Protein AF-D1KE75-F1 (afdb_monomer_lite)

pLDDT: mean 72.2, std 14.31, range [41.16, 89.5]

Foldseek 3Di:
DDPVVVVVVVVVVVVVVVVVPPDDDDDDPPPALVVLVVCLVVVNLVSLQVNLVCLCVVPNHDNDNPSSCVSNVSSVVSVVVVD

Sequence (83 aa):
MSLKQLSMLAFLTFVAISSVQAGEHSHGKNLNIEHLETLAEQGDVSAQYELGVMYVDGSGADKDMSKAKYYLDKAIKIATKMI

Radius of gyration: 18.25 Å; chains: 1; bounding box: 51×32×34 Å

Structure (mmCIF, N/CA/C/O backbone):
data_AF-D1KE75-F1
#
_entry.id   AF-D1KE75-F1
#
loop_
_atom_site.group_PDB
_atom_site.id
_atom_site.type_symbol
_atom_site.label_atom_id
_atom_site.label_alt_id
_atom_site.label_comp_id
_atom_site.label_asym_id
_atom_site.label_entity_id
_atom_site.label_seq_id
_atom_site.pdbx_PDB_ins_code
_atom_site.Cartn_x
_atom_site.Cartn_y
_atom_site.Cartn_z
_atom_site.occupancy
_atom_site.B_iso_or_equiv
_atom_site.auth_seq_id
_atom_site.auth_comp_id
_atom_site.auth_asym_id
_atom_site.auth_atom_id
_atom_site.pdbx_PDB_model_num
ATOM 1 N N . MET A 1 1 ? -42.528 -10.388 17.509 1.00 50.06 1 MET A N 1
ATOM 2 C CA . MET A 1 1 ? -41.104 -10.558 17.142 1.00 50.06 1 MET A CA 1
ATOM 3 C C . MET A 1 1 ? -40.433 -9.194 17.254 1.00 50.06 1 MET A C 1
ATOM 5 O O . MET A 1 1 ? -40.888 -8.275 16.588 1.00 50.06 1 MET A O 1
ATOM 9 N N . SER A 1 2 ? -39.495 -8.995 18.188 1.00 58.81 2 SER A N 1
ATOM 10 C CA . SER A 1 2 ? -38.962 -7.658 18.501 1.00 58.81 2 SER A CA 1
ATOM 11 C C . SER A 1 2 ? -37.765 -7.306 17.613 1.00 58.81 2 SER A C 1
ATOM 13 O O . SER A 1 2 ? -36.915 -8.149 17.341 1.00 58.81 2 SER A O 1
ATOM 15 N N . LEU A 1 3 ? -37.684 -6.043 17.188 1.00 57.66 3 LEU A N 1
ATOM 16 C CA . LEU A 1 3 ? -36.650 -5.496 16.293 1.00 57.66 3 LEU A CA 1
ATOM 17 C C . LEU A 1 3 ? -35.206 -5.784 16.767 1.00 57.66 3 LEU A C 1
ATOM 19 O O . LEU A 1 3 ? -34.288 -5.896 15.961 1.00 57.66 3 LEU A O 1
ATOM 23 N N . LYS A 1 4 ? -35.023 -5.993 18.079 1.00 53.81 4 LYS A N 1
ATOM 24 C CA . LYS A 1 4 ? -33.749 -6.371 18.712 1.00 53.81 4 LYS A CA 1
ATOM 25 C C . LYS A 1 4 ? -33.273 -7.788 18.347 1.00 53.81 4 LYS A C 1
ATOM 27 O O . LYS A 1 4 ? -32.074 -8.012 18.253 1.00 53.81 4 LYS A O 1
ATOM 32 N N . GLN A 1 5 ? -34.189 -8.730 18.114 1.00 54.75 5 GLN A N 1
ATOM 33 C CA . GLN A 1 5 ? -33.856 -10.116 17.744 1.00 54.75 5 GLN A CA 1
ATOM 34 C C . GLN A 1 5 ? -33.382 -10.221 16.285 1.00 54.75 5 GLN A C 1
ATOM 36 O O . GLN A 1 5 ? -32.490 -11.005 15.975 1.00 54.75 5 GLN A O 1
ATOM 41 N N . LEU A 1 6 ? -33.927 -9.380 15.399 1.00 58.47 6 LEU A N 1
ATOM 42 C CA . LEU A 1 6 ? -33.573 -9.352 13.977 1.00 58.47 6 LEU A CA 1
ATOM 43 C C . LEU A 1 6 ? -32.135 -8.849 13.743 1.00 58.47 6 LEU A C 1
ATOM 45 O O . LEU A 1 6 ? -31.424 -9.381 12.896 1.00 58.47 6 LEU A O 1
ATOM 49 N N . SER A 1 7 ? -31.681 -7.879 14.546 1.00 63.09 7 SER A N 1
ATOM 50 C CA . SER A 1 7 ? -30.291 -7.392 14.529 1.00 63.09 7 SER A CA 1
ATOM 51 C C . SER A 1 7 ? -29.287 -8.450 15.002 1.00 63.09 7 SER A C 1
ATOM 53 O O . SER A 1 7 ? -28.217 -8.582 14.411 1.00 63.09 7 SER A O 1
ATOM 55 N N . MET A 1 8 ? -29.633 -9.222 16.036 1.00 62.53 8 MET A N 1
ATOM 56 C CA . MET A 1 8 ? -28.752 -10.255 16.591 1.00 62.53 8 MET A CA 1
ATOM 57 C C . MET A 1 8 ? -28.525 -11.406 15.597 1.00 62.53 8 MET A C 1
ATOM 59 O O . MET A 1 8 ? -27.414 -11.922 15.487 1.00 62.53 8 MET A O 1
ATOM 63 N N . LEU A 1 9 ? -29.556 -11.763 14.825 1.00 59.56 9 LEU A N 1
ATOM 64 C CA . LEU A 1 9 ? -29.484 -12.823 13.820 1.00 59.56 9 LEU A CA 1
ATOM 65 C C . LEU A 1 9 ? -28.615 -12.438 12.609 1.00 59.56 9 LEU A C 1
ATOM 67 O O . LEU A 1 9 ? -27.834 -13.262 12.141 1.00 59.56 9 LEU A O 1
ATOM 71 N N . ALA A 1 10 ? -28.687 -11.182 12.154 1.00 62.88 10 ALA A N 1
ATOM 72 C CA . ALA A 1 10 ? -27.842 -10.676 11.067 1.00 62.88 10 ALA A CA 1
ATOM 73 C C . ALA A 1 10 ? -26.344 -10.681 11.430 1.00 62.88 10 ALA A C 1
ATOM 75 O O . ALA A 1 10 ? -25.485 -10.915 10.579 1.00 62.88 10 ALA A O 1
ATOM 76 N N . PHE A 1 11 ? -26.025 -10.467 12.709 1.00 67.88 11 PHE A N 1
ATOM 77 C CA . PHE A 1 11 ? -24.650 -10.486 13.204 1.00 67.88 11 PHE A CA 1
ATOM 78 C C . PHE A 1 11 ? -24.076 -11.912 13.266 1.00 67.88 11 PHE A C 1
ATOM 80 O O . PHE A 1 11 ? -22.928 -12.144 12.894 1.00 67.88 11 PHE A O 1
ATOM 87 N N . LEU A 1 12 ? -24.897 -12.888 13.664 1.00 60.78 12 LEU A N 1
ATOM 88 C CA . LEU A 1 12 ? -24.527 -14.307 13.702 1.00 60.78 12 LEU A CA 1
ATOM 89 C C . LEU A 1 12 ? -24.218 -14.876 12.311 1.00 60.78 12 LEU A C 1
ATOM 91 O O . LEU A 1 12 ? -23.258 -15.629 12.157 1.00 60.78 12 LEU A O 1
ATOM 95 N N . THR A 1 13 ? -24.977 -14.487 11.285 1.00 62.22 13 THR A N 1
ATOM 96 C CA . THR A 1 13 ? -24.692 -14.915 9.906 1.00 62.22 13 THR A CA 1
ATOM 97 C C . THR A 1 13 ? -23.431 -14.267 9.343 1.00 62.22 13 THR A C 1
ATOM 99 O O . THR A 1 13 ? -22.705 -14.905 8.588 1.00 62.22 13 THR A O 1
ATOM 102 N N . PHE A 1 14 ? -23.129 -13.028 9.738 1.00 65.12 14 PHE A N 1
ATOM 103 C CA . PHE A 1 14 ? -21.912 -12.338 9.310 1.00 65.12 14 PHE A CA 1
ATOM 104 C C . PHE A 1 14 ? -20.646 -13.026 9.852 1.00 65.12 14 PHE A C 1
ATOM 106 O O . PHE A 1 14 ? -19.707 -13.266 9.099 1.00 65.12 14 PHE A O 1
ATOM 113 N N . VAL A 1 15 ? -20.660 -13.448 11.124 1.00 61.81 15 VAL A N 1
ATOM 114 C CA . VAL A 1 15 ? -19.553 -14.206 11.743 1.00 61.81 15 VAL A CA 1
ATOM 115 C C . VAL A 1 15 ? -19.370 -15.592 11.104 1.00 61.81 15 VAL A C 1
ATOM 117 O O . VAL A 1 15 ? -18.242 -16.060 10.944 1.00 61.81 15 VAL A O 1
ATOM 120 N N . ALA A 1 16 ? -20.457 -16.248 10.690 1.00 60.31 16 ALA A N 1
ATOM 121 C CA . ALA A 1 16 ? -20.387 -17.566 10.060 1.00 60.31 16 ALA A CA 1
ATOM 122 C C . ALA A 1 16 ? -19.743 -17.531 8.658 1.00 60.31 16 ALA A C 1
ATOM 124 O O . ALA A 1 16 ? -19.007 -18.452 8.309 1.00 60.31 16 ALA A O 1
ATOM 125 N N . ILE A 1 17 ? -19.950 -16.462 7.877 1.00 61.06 17 ILE A N 1
ATOM 126 C CA . ILE A 1 17 ? -19.332 -16.320 6.544 1.00 61.06 17 ILE A CA 1
ATOM 127 C C . ILE A 1 17 ? -17.821 -16.074 6.666 1.00 61.06 17 ILE A C 1
ATOM 129 O O . ILE A 1 17 ? -17.055 -16.581 5.857 1.00 61.06 17 ILE A O 1
ATOM 133 N N . SER A 1 18 ? -17.340 -15.412 7.721 1.00 60.50 18 SER A N 1
ATOM 134 C CA . SER A 1 18 ? -15.889 -15.284 7.943 1.00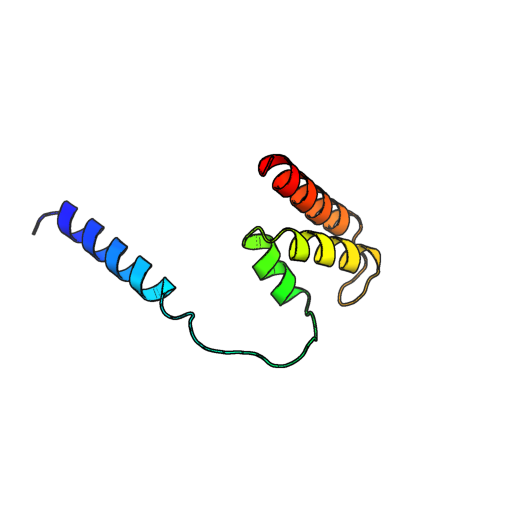 60.50 18 SER A CA 1
ATOM 135 C C . SER A 1 18 ? -15.188 -16.625 8.209 1.00 60.50 18 SER A C 1
ATOM 137 O O . SER A 1 18 ? -13.978 -16.725 8.037 1.00 60.50 18 SER A O 1
ATOM 139 N N . SER A 1 19 ? -15.932 -17.667 8.600 1.00 57.31 19 SER A N 1
ATOM 140 C CA . SER A 1 19 ? -15.376 -19.007 8.835 1.00 57.31 19 SER A CA 1
ATOM 141 C C . SER A 1 19 ? -15.227 -19.828 7.544 1.00 57.31 19 SER A C 1
ATOM 143 O O . SER A 1 19 ? -14.516 -20.830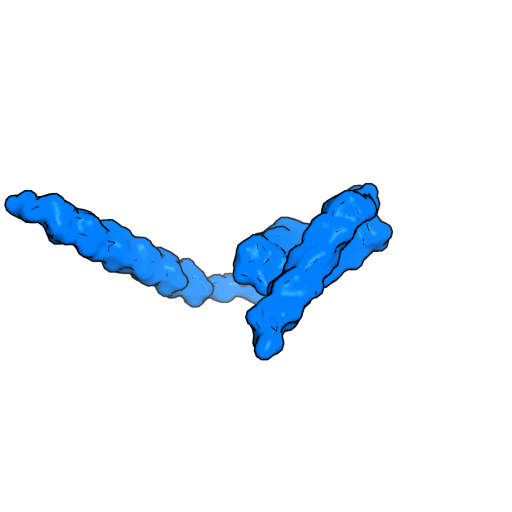 7.541 1.00 57.31 19 SER A O 1
ATOM 145 N N . VAL A 1 20 ? -15.837 -19.395 6.429 1.00 59.94 20 VAL A N 1
ATOM 146 C CA . VAL A 1 20 ? -15.705 -20.035 5.107 1.00 59.94 20 VAL A CA 1
ATOM 147 C C . VAL A 1 20 ? -14.572 -19.413 4.281 1.00 59.94 20 VAL A C 1
ATOM 149 O O . VAL A 1 20 ? -14.690 -19.210 3.086 1.00 59.94 20 VAL A O 1
ATOM 152 N N . GLN A 1 21 ? -13.434 -19.124 4.913 1.00 56.66 21 GLN A N 1
ATOM 153 C CA . GLN A 1 21 ? -12.170 -18.877 4.199 1.00 56.66 21 GLN A CA 1
ATOM 154 C C . GLN A 1 21 ? -11.050 -19.805 4.699 1.00 56.66 21 GLN A C 1
ATOM 156 O O . GLN A 1 21 ? -9.865 -19.527 4.551 1.00 56.66 21 GLN A O 1
ATOM 161 N N . ALA A 1 22 ? -11.425 -20.951 5.271 1.00 58.25 22 ALA A N 1
ATOM 162 C CA . ALA A 1 22 ? -10.533 -22.090 5.451 1.00 58.25 22 ALA A CA 1
ATOM 163 C C . ALA A 1 22 ? -10.687 -23.032 4.244 1.00 58.25 22 ALA A C 1
ATOM 165 O O . ALA A 1 22 ? -11.258 -24.114 4.340 1.00 58.25 22 ALA A O 1
ATOM 166 N N . GLY A 1 23 ? -10.252 -22.564 3.076 1.00 46.78 23 GLY A N 1
ATOM 167 C CA . GLY A 1 23 ? -10.280 -23.309 1.822 1.00 46.78 23 GLY A CA 1
ATOM 168 C C . GLY A 1 23 ? -9.091 -22.893 0.971 1.00 46.78 23 GLY A C 1
ATOM 169 O O . GLY A 1 23 ? -8.945 -21.731 0.614 1.00 46.78 23 GLY A O 1
ATOM 170 N N . GLU A 1 24 ? -8.208 -23.847 0.732 1.00 54.09 24 GLU A N 1
ATOM 171 C CA . GLU A 1 24 ? -6.865 -23.707 0.189 1.00 54.09 24 GLU A CA 1
ATOM 172 C C . GLU A 1 24 ? -6.832 -23.074 -1.214 1.00 54.09 24 GLU A C 1
ATOM 174 O O . GLU A 1 24 ? -7.534 -23.513 -2.122 1.00 54.09 24 GLU A O 1
ATOM 179 N N . HIS A 1 25 ? -5.924 -22.120 -1.439 1.00 45.41 25 HIS A N 1
ATOM 180 C CA . HIS A 1 25 ? -5.353 -21.926 -2.773 1.00 45.41 25 HIS A CA 1
ATOM 181 C C . HIS A 1 25 ? -3.867 -21.580 -2.676 1.00 45.41 25 HIS A C 1
ATOM 183 O O . HIS A 1 25 ? -3.430 -20.445 -2.840 1.00 45.41 25 HIS A O 1
ATOM 189 N N . SER A 1 26 ? -3.070 -22.604 -2.384 1.00 63.59 26 SER A N 1
ATOM 190 C CA . SER A 1 26 ? -1.651 -22.597 -2.725 1.00 63.59 26 SER A CA 1
ATOM 191 C C . SER A 1 26 ? -1.520 -22.955 -4.204 1.00 63.59 26 SER A C 1
ATOM 193 O O . SER A 1 26 ? -1.666 -24.129 -4.528 1.00 63.59 26 SER A O 1
ATOM 195 N N . HIS A 1 27 ? -1.230 -21.997 -5.091 1.00 43.69 27 HIS A N 1
ATOM 196 C CA . HIS A 1 27 ? -0.513 -22.272 -6.346 1.00 43.69 27 HIS A CA 1
ATOM 197 C C . HIS A 1 27 ? 0.053 -20.995 -6.984 1.00 43.69 27 HIS A C 1
ATOM 199 O O . HIS A 1 27 ? -0.683 -20.144 -7.466 1.00 43.69 27 HIS A O 1
ATOM 205 N N . GLY A 1 28 ? 1.387 -20.924 -7.043 1.00 41.16 28 GLY A N 1
ATOM 206 C CA . GLY A 1 28 ? 2.135 -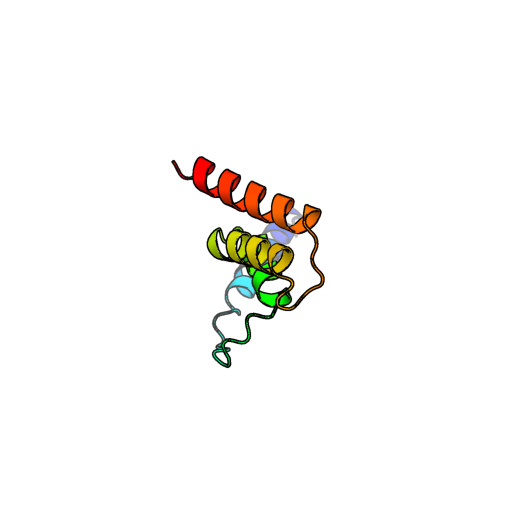20.007 -7.904 1.00 41.16 28 GLY A CA 1
ATOM 207 C C . GLY A 1 28 ? 2.535 -18.686 -7.252 1.00 41.16 28 GLY A C 1
ATOM 208 O O . GLY A 1 28 ? 1.716 -17.805 -7.043 1.00 41.16 28 GLY A O 1
ATOM 209 N N . LYS A 1 29 ? 3.839 -18.502 -7.029 1.00 49.62 29 LYS A N 1
ATOM 210 C CA . LYS A 1 29 ? 4.477 -17.220 -6.686 1.00 49.62 29 LYS A CA 1
ATOM 211 C C . LYS A 1 29 ? 4.481 -16.254 -7.885 1.00 49.62 29 LYS A C 1
ATOM 213 O O . LYS A 1 29 ? 5.529 -15.751 -8.270 1.00 49.62 29 LYS A O 1
ATOM 218 N N . ASN A 1 30 ? 3.327 -16.044 -8.509 1.00 50.25 30 ASN A N 1
ATOM 219 C CA . ASN A 1 30 ? 3.077 -14.852 -9.303 1.00 50.25 30 ASN A CA 1
ATOM 220 C C . ASN A 1 30 ? 2.374 -13.886 -8.356 1.00 50.25 30 ASN A C 1
ATOM 222 O O . ASN A 1 30 ? 1.161 -13.965 -8.174 1.00 50.25 30 ASN A O 1
ATOM 226 N N . LEU A 1 31 ? 3.158 -13.044 -7.676 1.00 56.69 31 LEU A N 1
ATOM 227 C CA . LEU A 1 31 ? 2.635 -11.897 -6.940 1.00 56.69 31 LEU A CA 1
ATOM 228 C C . LEU A 1 31 ? 1.980 -10.957 -7.961 1.00 56.69 31 LEU A C 1
ATOM 230 O O . LEU A 1 31 ? 2.605 -10.042 -8.489 1.00 56.69 31 LEU A O 1
ATOM 234 N N . ASN A 1 32 ? 0.726 -11.230 -8.303 1.00 68.94 32 ASN A N 1
ATOM 235 C CA . ASN A 1 32 ? -0.088 -10.302 -9.064 1.00 68.94 32 ASN A CA 1
ATOM 236 C C . ASN A 1 32 ? -0.468 -9.160 -8.122 1.00 68.94 32 ASN A C 1
ATOM 238 O O . ASN A 1 32 ? -0.857 -9.393 -6.976 1.00 68.94 32 ASN A O 1
ATOM 242 N N . ILE A 1 33 ? -0.371 -7.931 -8.621 1.00 75.12 33 ILE A N 1
ATOM 243 C CA . ILE A 1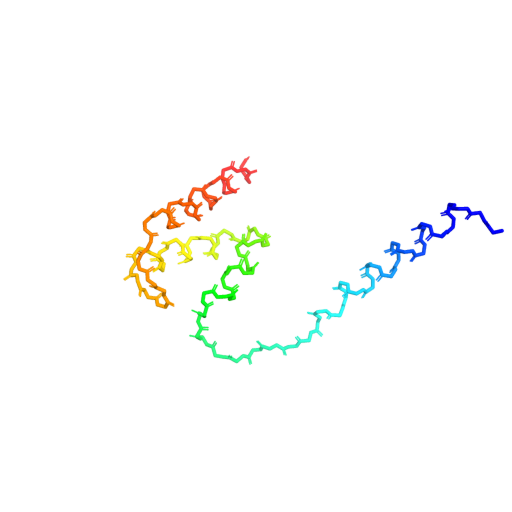 33 ? -0.656 -6.698 -7.874 1.00 75.12 33 ILE A CA 1
ATOM 244 C C . ILE A 1 33 ? -2.013 -6.760 -7.169 1.00 75.12 33 ILE A C 1
ATOM 246 O O . ILE A 1 33 ? -2.124 -6.322 -6.035 1.00 75.12 33 ILE A O 1
ATOM 250 N N . GLU A 1 34 ? -2.999 -7.413 -7.778 1.00 80.44 34 GLU A N 1
ATOM 251 C CA . GLU A 1 34 ? -4.332 -7.644 -7.211 1.00 80.44 34 GLU A CA 1
ATOM 252 C C . GLU A 1 34 ? -4.319 -8.370 -5.846 1.00 80.44 34 GLU A C 1
ATOM 254 O O . GLU A 1 34 ? -5.046 -8.000 -4.918 1.00 80.44 34 GLU A O 1
ATOM 259 N N . HIS A 1 35 ? -3.463 -9.384 -5.675 1.00 82.44 35 HIS A N 1
ATOM 260 C CA . HIS A 1 35 ? -3.355 -10.100 -4.400 1.00 82.44 35 HIS A CA 1
ATOM 261 C C . HIS A 1 35 ? -2.689 -9.230 -3.330 1.00 82.44 35 HIS A C 1
ATOM 263 O O . HIS A 1 35 ? -3.138 -9.195 -2.183 1.00 82.44 35 HIS A O 1
ATOM 269 N N . LEU A 1 36 ? -1.653 -8.480 -3.718 1.00 84.44 36 LEU A N 1
ATOM 270 C CA . LEU A 1 36 ? -1.012 -7.517 -2.829 1.00 84.44 36 LEU A CA 1
ATOM 271 C C . LEU A 1 36 ? -1.965 -6.386 -2.447 1.00 84.44 36 LEU A C 1
ATOM 273 O O . LEU A 1 36 ? -1.930 -5.954 -1.302 1.00 84.44 36 LEU A O 1
ATOM 277 N N . GLU A 1 37 ? -2.831 -5.925 -3.353 1.00 84.81 37 GLU A N 1
ATOM 278 C CA . GLU A 1 37 ? -3.827 -4.887 -3.061 1.00 84.81 37 GLU A CA 1
ATOM 279 C C . GLU A 1 37 ? -4.794 -5.372 -1.990 1.00 84.81 37 GLU A C 1
ATOM 281 O O . GLU A 1 37 ? -5.006 -4.679 -0.996 1.00 84.81 37 GLU A O 1
ATOM 286 N N . THR A 1 38 ? -5.266 -6.611 -2.118 1.00 85.19 38 THR A N 1
ATOM 287 C CA . THR A 1 38 ? -6.126 -7.242 -1.112 1.00 85.19 38 THR A CA 1
ATOM 288 C C . THR A 1 38 ? -5.442 -7.303 0.260 1.00 85.19 38 THR A C 1
ATOM 290 O O . THR A 1 38 ? -6.022 -6.892 1.266 1.00 85.19 38 THR A O 1
ATOM 293 N N . LEU A 1 39 ? -4.192 -7.773 0.328 1.00 84.75 39 LEU A N 1
ATOM 294 C CA . LEU A 1 39 ? -3.433 -7.853 1.584 1.00 84.75 39 LEU A CA 1
ATOM 295 C C . LEU A 1 39 ? -3.113 -6.460 2.157 1.00 84.75 39 LEU A C 1
ATOM 297 O O . LEU A 1 39 ? -3.229 -6.219 3.361 1.00 84.75 39 LEU A O 1
ATOM 301 N N . ALA A 1 40 ? -2.776 -5.503 1.295 1.00 85.62 40 ALA A N 1
ATOM 302 C CA . ALA A 1 40 ? -2.503 -4.128 1.682 1.00 85.62 40 ALA A CA 1
ATOM 303 C C . ALA A 1 40 ? -3.750 -3.417 2.228 1.00 85.62 40 ALA A C 1
ATOM 305 O O . ALA A 1 40 ? -3.637 -2.569 3.122 1.00 85.62 40 ALA A O 1
ATOM 306 N N . GLU A 1 41 ? -4.940 -3.751 1.728 1.00 84.75 41 GLU A N 1
ATOM 307 C CA . GLU A 1 41 ? -6.221 -3.298 2.276 1.00 84.75 41 GLU A CA 1
ATOM 308 C C . GLU A 1 41 ? -6.543 -3.942 3.625 1.00 84.75 41 GLU A C 1
ATOM 310 O O . GLU A 1 41 ? -7.068 -3.263 4.509 1.00 84.75 41 GLU A O 1
ATOM 315 N N . GLN A 1 42 ? -6.142 -5.198 3.827 1.00 83.62 42 GLN A N 1
ATOM 316 C CA . GLN A 1 42 ? -6.228 -5.887 5.120 1.00 83.62 42 GLN A CA 1
ATOM 317 C C . GLN A 1 42 ? -5.243 -5.336 6.167 1.00 83.62 42 GLN A C 1
ATOM 319 O O . GLN A 1 42 ? -5.330 -5.688 7.343 1.00 83.62 42 GLN A O 1
ATOM 324 N N . GLY A 1 43 ? -4.348 -4.425 5.769 1.00 82.06 43 GLY A N 1
ATOM 325 C CA . GLY A 1 43 ? -3.382 -3.785 6.660 1.00 82.06 43 GLY A CA 1
ATOM 326 C C . GLY A 1 43 ? -2.062 -4.540 6.786 1.00 82.06 43 GLY A C 1
ATOM 327 O O . GLY A 1 43 ? -1.280 -4.225 7.682 1.00 82.06 43 GLY A O 1
ATOM 328 N N . ASP A 1 44 ? -1.799 -5.500 5.898 1.00 86.19 44 ASP A N 1
ATOM 329 C CA . ASP A 1 44 ? -0.520 -6.194 5.841 1.00 86.19 44 ASP A CA 1
ATOM 330 C C . ASP A 1 44 ? 0.593 -5.218 5.419 1.00 86.19 44 ASP A C 1
ATOM 332 O O . ASP A 1 44 ? 0.579 -4.632 4.332 1.00 86.19 44 ASP A O 1
ATOM 336 N N . VAL A 1 45 ? 1.551 -5.008 6.323 1.00 87.12 45 VAL A N 1
ATOM 337 C CA . VAL A 1 45 ? 2.656 -4.058 6.131 1.00 87.12 45 VAL A CA 1
ATOM 338 C C . VAL A 1 45 ? 3.614 -4.539 5.041 1.00 87.12 45 VAL A C 1
ATOM 340 O O . VAL A 1 45 ? 4.136 -3.718 4.284 1.00 87.12 45 VAL A O 1
ATOM 343 N N . SER A 1 46 ? 3.830 -5.851 4.933 1.00 85.38 46 SER A N 1
ATOM 344 C CA . SER A 1 46 ? 4.697 -6.442 3.915 1.00 85.38 46 SER A CA 1
ATOM 345 C C . SER A 1 46 ? 4.101 -6.247 2.523 1.00 85.38 46 SER A C 1
ATOM 347 O O . SER A 1 46 ? 4.807 -5.785 1.630 1.00 85.38 46 SER A O 1
ATOM 349 N N . ALA A 1 47 ? 2.796 -6.463 2.360 1.00 87.81 47 ALA A N 1
ATOM 350 C CA . ALA A 1 47 ? 2.103 -6.242 1.097 1.00 87.81 47 ALA A CA 1
ATOM 351 C C . ALA A 1 47 ? 2.079 -4.763 0.688 1.00 87.81 47 ALA A C 1
ATOM 353 O O . ALA A 1 47 ? 2.291 -4.446 -0.480 1.00 87.81 47 ALA A O 1
ATOM 354 N N . GLN A 1 48 ? 1.876 -3.841 1.638 1.00 88.50 48 GLN A N 1
ATOM 355 C CA . GLN A 1 48 ? 1.957 -2.397 1.373 1.00 88.50 48 GLN A CA 1
ATOM 356 C C . GLN A 1 48 ? 3.364 -1.969 0.932 1.00 88.50 48 GLN A C 1
ATOM 358 O O . GLN A 1 48 ? 3.506 -1.147 0.026 1.00 88.50 48 GLN A O 1
ATOM 363 N N . TYR A 1 49 ? 4.410 -2.534 1.539 1.00 89.31 49 TYR A N 1
ATOM 364 C CA . TYR A 1 49 ? 5.787 -2.280 1.124 1.00 89.31 49 TYR A CA 1
ATOM 365 C C . TYR A 1 49 ? 6.067 -2.828 -0.281 1.00 89.31 49 TYR A C 1
ATOM 367 O O . TYR A 1 49 ? 6.610 -2.117 -1.125 1.00 89.31 49 TYR A O 1
ATOM 375 N N . GLU A 1 50 ? 5.650 -4.062 -0.550 1.00 87.75 50 GLU A N 1
ATOM 376 C CA . GLU A 1 50 ? 5.899 -4.753 -1.814 1.00 87.75 50 GLU A CA 1
ATOM 377 C C . GLU A 1 50 ? 5.160 -4.096 -2.990 1.00 87.75 50 GLU A C 1
ATOM 379 O O . GLU A 1 50 ? 5.774 -3.842 -4.025 1.00 87.75 50 GLU A O 1
ATOM 384 N N . LEU A 1 51 ? 3.907 -3.664 -2.798 1.00 87.06 51 LEU A N 1
ATOM 385 C CA . LEU A 1 51 ? 3.184 -2.792 -3.739 1.00 87.06 51 LEU A CA 1
ATOM 386 C C . LEU A 1 51 ? 3.925 -1.486 -4.012 1.00 87.06 51 LEU A C 1
ATOM 388 O O . LEU A 1 51 ? 4.034 -1.049 -5.158 1.00 87.06 51 LEU A O 1
ATOM 392 N N . GLY A 1 52 ? 4.437 -0.861 -2.950 1.00 88.44 52 GLY A N 1
ATOM 393 C CA . GLY A 1 52 ? 5.242 0.346 -3.046 1.00 88.44 52 GLY A CA 1
ATOM 394 C C . GLY A 1 52 ? 6.444 0.153 -3.966 1.00 88.44 52 GLY A C 1
ATOM 395 O O . GLY A 1 52 ? 6.665 0.954 -4.870 1.00 88.44 52 GLY A O 1
ATOM 396 N N . VAL A 1 53 ? 7.179 -0.943 -3.777 1.00 86.88 53 VAL A N 1
ATOM 397 C CA . VAL A 1 53 ? 8.347 -1.302 -4.593 1.00 86.88 53 VAL A CA 1
ATOM 398 C C . VAL A 1 53 ? 7.947 -1.642 -6.030 1.00 86.88 53 VAL A C 1
ATOM 400 O O . VAL A 1 53 ? 8.602 -1.174 -6.959 1.00 86.88 53 VAL A O 1
ATOM 403 N N . MET A 1 54 ? 6.852 -2.376 -6.241 1.00 85.12 54 MET A N 1
ATOM 404 C CA . MET A 1 54 ? 6.374 -2.722 -7.585 1.00 85.12 54 MET A CA 1
ATOM 405 C C . MET A 1 54 ? 6.024 -1.482 -8.411 1.00 85.12 54 MET A C 1
ATOM 407 O O . MET A 1 54 ? 6.426 -1.393 -9.570 1.00 85.12 54 MET A O 1
ATOM 411 N N . TYR A 1 55 ? 5.373 -0.481 -7.813 1.00 87.69 55 TYR A N 1
ATOM 412 C CA . TYR A 1 55 ? 5.077 0.785 -8.492 1.00 87.69 55 TYR A CA 1
ATOM 413 C C . TYR A 1 55 ? 6.321 1.659 -8.751 1.00 87.69 55 TYR A C 1
ATOM 415 O O . TYR A 1 55 ? 6.293 2.495 -9.656 1.00 87.69 55 TYR A O 1
ATOM 423 N N . VAL A 1 56 ? 7.419 1.473 -8.005 1.00 84.31 56 VAL A N 1
ATOM 424 C CA . VAL A 1 56 ? 8.720 2.118 -8.286 1.00 84.31 56 VAL A CA 1
ATOM 425 C C . VAL A 1 56 ? 9.438 1.420 -9.441 1.00 84.31 56 VAL A C 1
ATOM 427 O O . VAL A 1 56 ? 9.964 2.075 -10.347 1.00 84.31 56 VAL A O 1
ATOM 430 N N . ASP A 1 57 ? 9.472 0.090 -9.401 1.00 81.56 57 ASP A N 1
ATOM 431 C CA . ASP A 1 57 ? 10.221 -0.746 -10.337 1.00 81.56 57 ASP A CA 1
ATOM 432 C C . ASP A 1 57 ? 9.509 -0.898 -11.689 1.00 81.56 57 ASP A C 1
ATOM 434 O O . ASP A 1 57 ? 10.157 -1.016 -12.730 1.00 81.56 57 ASP A O 1
ATOM 438 N N . GLY A 1 58 ? 8.180 -0.780 -11.705 1.00 77.75 58 GLY A N 1
ATOM 439 C CA . GLY A 1 58 ? 7.353 -1.060 -12.879 1.00 77.75 58 GLY A CA 1
ATOM 440 C C . GLY A 1 58 ? 7.177 -2.561 -13.136 1.00 77.75 58 GLY A C 1
ATOM 441 O O . GLY A 1 58 ? 6.829 -2.968 -14.243 1.00 77.75 58 GLY A O 1
ATOM 442 N N . SER A 1 59 ? 7.461 -3.401 -12.137 1.00 68.00 59 SER A N 1
ATOM 443 C CA . SER A 1 59 ? 7.229 -4.842 -12.215 1.00 68.00 59 SER A CA 1
ATOM 444 C C . SER A 1 59 ? 5.745 -5.121 -12.010 1.00 68.00 59 SER A C 1
ATOM 446 O O . SER A 1 59 ? 5.224 -4.933 -10.916 1.00 68.00 59 SER A O 1
ATOM 448 N N . GLY A 1 60 ? 5.051 -5.564 -13.060 1.00 66.69 60 GLY A N 1
ATOM 449 C CA . GLY A 1 60 ? 3.644 -5.986 -12.997 1.00 66.69 60 GLY A CA 1
ATOM 450 C C . GLY A 1 60 ? 2.597 -4.865 -13.108 1.00 66.69 60 GLY A C 1
ATOM 451 O O . GLY A 1 60 ? 1.434 -5.175 -13.350 1.00 66.69 60 GLY A O 1
ATOM 452 N N . ALA A 1 61 ? 2.991 -3.591 -12.990 1.00 69.44 61 ALA A N 1
ATOM 453 C CA . ALA A 1 61 ? 2.189 -2.403 -13.315 1.00 69.44 61 ALA A CA 1
ATOM 454 C C . ALA A 1 61 ? 3.070 -1.300 -13.899 1.00 69.44 61 ALA A C 1
ATOM 456 O O . ALA A 1 61 ? 4.286 -1.297 -13.716 1.00 69.44 61 ALA A O 1
ATOM 457 N N . ASP A 1 62 ? 2.437 -0.323 -14.546 1.00 78.81 62 ASP A N 1
ATOM 458 C CA . ASP A 1 62 ? 3.102 0.915 -14.929 1.00 78.81 62 ASP A CA 1
ATOM 459 C C . ASP A 1 62 ? 3.703 1.621 -13.709 1.00 78.81 62 ASP A C 1
ATOM 461 O O . ASP A 1 62 ? 3.123 1.646 -12.617 1.00 78.81 62 ASP A O 1
ATOM 465 N N . LYS A 1 63 ? 4.877 2.226 -13.913 1.00 82.75 63 LYS A N 1
ATOM 466 C CA . LYS A 1 63 ? 5.543 3.016 -12.879 1.00 82.75 63 LYS A CA 1
ATOM 467 C C . LYS A 1 63 ? 4.648 4.168 -12.448 1.00 82.75 63 LYS A C 1
ATOM 469 O O . LYS A 1 63 ? 4.331 5.048 -13.245 1.00 82.75 63 LYS A O 1
ATOM 474 N N . ASP A 1 64 ? 4.323 4.198 -11.165 1.00 86.44 64 ASP A N 1
ATOM 475 C CA . ASP A 1 64 ? 3.514 5.247 -10.561 1.00 86.44 64 ASP A CA 1
ATOM 476 C C . ASP A 1 64 ? 4.119 5.627 -9.210 1.00 86.44 64 ASP A C 1
ATOM 478 O O . ASP A 1 64 ? 3.849 5.038 -8.163 1.00 86.44 64 ASP A O 1
ATOM 482 N N . MET A 1 65 ? 4.960 6.658 -9.238 1.00 85.12 65 MET A N 1
ATOM 483 C CA . MET A 1 65 ? 5.636 7.159 -8.042 1.00 85.12 65 MET A CA 1
ATOM 484 C C . MET A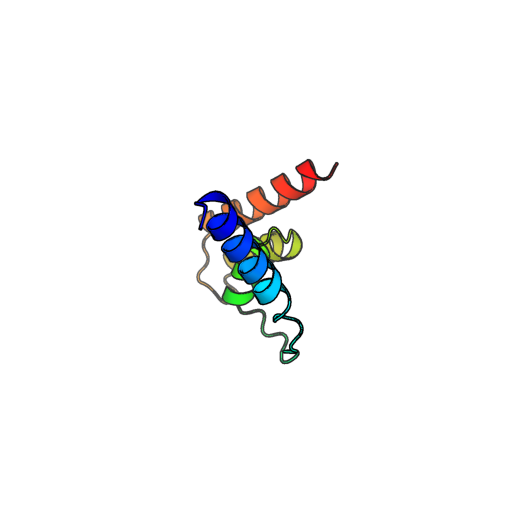 1 65 ? 4.650 7.718 -7.005 1.00 85.12 65 MET A C 1
ATOM 486 O O . MET A 1 65 ? 4.953 7.726 -5.809 1.00 85.12 65 MET A O 1
ATOM 490 N N . SER A 1 66 ? 3.470 8.181 -7.431 1.00 89.19 66 SER A N 1
ATOM 491 C CA . SER A 1 66 ? 2.433 8.670 -6.523 1.00 89.19 66 SER A CA 1
ATOM 492 C C . SER A 1 66 ? 1.792 7.516 -5.757 1.00 89.19 66 SER A C 1
ATOM 494 O O . SER A 1 66 ? 1.681 7.597 -4.530 1.00 89.19 66 SER A O 1
ATOM 496 N N . LYS A 1 67 ? 1.447 6.420 -6.441 1.00 86.69 67 LYS A N 1
ATOM 497 C CA . LYS A 1 67 ? 0.966 5.194 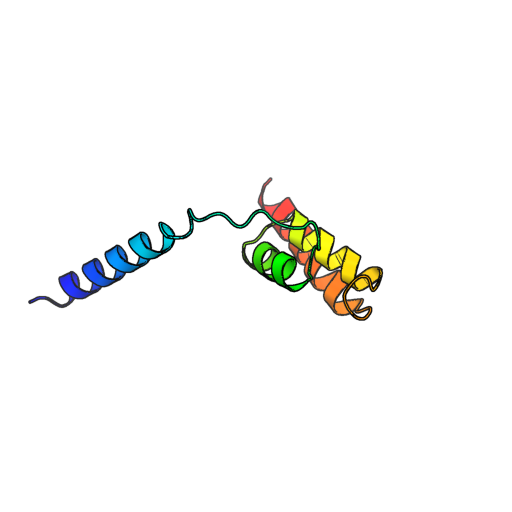-5.789 1.00 86.69 67 LYS A CA 1
ATOM 498 C C . LYS A 1 67 ? 2.039 4.554 -4.921 1.00 86.69 67 LYS A C 1
ATOM 500 O O . LYS A 1 67 ? 1.748 4.208 -3.779 1.00 86.69 67 LYS A O 1
ATOM 505 N N . ALA A 1 68 ? 3.278 4.468 -5.403 1.00 88.00 68 ALA A N 1
ATOM 506 C CA . ALA A 1 68 ? 4.391 3.939 -4.622 1.00 88.00 68 ALA A CA 1
ATOM 507 C C . ALA A 1 68 ? 4.518 4.641 -3.265 1.00 88.00 68 ALA A C 1
ATOM 509 O O . ALA A 1 68 ? 4.527 3.995 -2.216 1.00 88.00 68 ALA A O 1
ATOM 510 N N . LYS A 1 69 ? 4.538 5.980 -3.281 1.00 89.50 69 LYS A N 1
ATOM 511 C CA . LYS A 1 69 ? 4.593 6.785 -2.061 1.00 89.50 69 LYS A CA 1
ATOM 512 C C . LYS A 1 69 ? 3.382 6.544 -1.162 1.00 89.50 69 LYS A C 1
ATOM 514 O O . LYS A 1 69 ? 3.555 6.396 0.042 1.00 89.50 69 LYS A O 1
ATOM 519 N N . TYR A 1 70 ? 2.179 6.476 -1.730 1.00 89.25 70 TYR A N 1
ATOM 520 C CA . TYR A 1 70 ? 0.961 6.220 -0.963 1.00 89.25 70 TYR A CA 1
ATOM 521 C C . TYR A 1 70 ? 1.033 4.903 -0.175 1.00 89.25 70 TYR A C 1
ATOM 523 O O . TYR A 1 70 ? 0.763 4.901 1.027 1.00 89.25 70 TYR A O 1
ATOM 531 N N . TYR A 1 71 ? 1.426 3.798 -0.817 1.00 88.12 71 TYR A N 1
ATOM 532 C CA . TYR A 1 71 ? 1.512 2.496 -0.149 1.00 88.12 71 TYR A CA 1
ATOM 533 C C . TYR A 1 71 ? 2.677 2.421 0.850 1.00 88.12 71 TYR A C 1
ATOM 535 O O . TYR A 1 71 ? 2.490 1.900 1.950 1.00 88.12 71 TYR A O 1
ATOM 543 N N . LEU A 1 72 ? 3.832 3.021 0.540 1.00 86.38 72 LEU A N 1
ATOM 544 C CA . LEU A 1 72 ? 4.967 3.101 1.471 1.00 86.38 72 LEU A CA 1
ATOM 545 C C . LEU A 1 72 ? 4.646 3.939 2.717 1.00 86.38 72 LEU A C 1
ATOM 547 O O . LEU A 1 72 ? 4.929 3.509 3.835 1.00 86.38 72 LEU A O 1
ATOM 551 N N . ASP A 1 73 ? 4.002 5.098 2.552 1.00 87.94 73 ASP A N 1
ATOM 552 C CA . ASP A 1 73 ? 3.574 5.939 3.676 1.00 87.94 73 ASP A CA 1
ATOM 553 C C . ASP A 1 73 ? 2.567 5.191 4.565 1.00 87.94 73 ASP A C 1
ATOM 555 O O . ASP A 1 73 ? 2.598 5.301 5.795 1.00 87.94 73 ASP A O 1
ATOM 559 N N . LYS A 1 74 ? 1.689 4.384 3.956 1.00 86.12 74 LYS A N 1
ATOM 560 C CA . LYS A 1 74 ? 0.728 3.536 4.671 1.00 86.12 74 LYS A CA 1
ATOM 561 C C . LYS A 1 74 ? 1.441 2.449 5.486 1.00 86.12 74 LYS A C 1
ATOM 563 O O . LYS A 1 74 ? 1.149 2.324 6.677 1.00 86.12 74 LYS A O 1
ATOM 568 N N . ALA A 1 75 ? 2.429 1.772 4.894 1.00 85.31 75 ALA A N 1
ATOM 569 C CA . ALA A 1 75 ? 3.233 0.743 5.559 1.00 85.31 75 ALA A CA 1
ATOM 570 C C . ALA A 1 75 ? 3.957 1.304 6.791 1.00 85.31 75 ALA A C 1
ATOM 572 O O . ALA A 1 75 ? 3.867 0.749 7.889 1.00 85.31 75 ALA A O 1
ATOM 573 N N . ILE A 1 76 ? 4.611 2.459 6.635 1.00 84.38 76 ILE A N 1
ATOM 574 C CA . ILE A 1 76 ? 5.337 3.135 7.718 1.00 84.38 76 ILE A CA 1
ATOM 575 C C . ILE A 1 76 ? 4.379 3.546 8.838 1.00 84.38 76 ILE A C 1
ATOM 577 O O . ILE A 1 76 ? 4.683 3.346 10.017 1.00 84.38 76 ILE A O 1
ATOM 581 N N . LYS A 1 77 ? 3.209 4.093 8.492 1.00 81.12 77 LYS A N 1
ATOM 582 C CA . LYS A 1 77 ? 2.206 4.551 9.462 1.00 81.12 77 LYS A CA 1
ATOM 583 C C . LYS A 1 77 ? 1.594 3.407 10.270 1.00 81.12 77 LYS A C 1
ATOM 585 O O . LYS A 1 77 ? 1.282 3.596 11.443 1.00 81.12 77 LYS A O 1
ATOM 590 N N . ILE A 1 78 ? 1.411 2.234 9.665 1.00 74.88 78 ILE A N 1
ATOM 591 C CA . ILE A 1 78 ? 0.958 1.041 10.391 1.00 74.88 78 ILE A CA 1
ATOM 592 C C . ILE A 1 78 ? 2.076 0.519 11.300 1.00 74.88 78 ILE A C 1
ATOM 594 O O . ILE A 1 78 ? 1.820 0.277 12.478 1.00 74.88 78 ILE A O 1
ATOM 598 N N . ALA A 1 79 ? 3.314 0.427 10.803 1.00 64.38 79 ALA A N 1
ATOM 599 C CA . ALA A 1 79 ? 4.459 -0.026 11.596 1.00 64.38 79 ALA A CA 1
ATOM 600 C C . ALA A 1 79 ? 4.704 0.856 12.834 1.00 64.38 79 ALA A C 1
ATOM 602 O O . ALA A 1 79 ? 4.929 0.343 13.925 1.00 64.38 79 ALA A O 1
ATOM 603 N N . THR A 1 80 ? 4.580 2.180 12.696 1.00 65.44 80 THR A N 1
ATOM 604 C CA . THR A 1 80 ? 4.712 3.123 13.824 1.00 65.44 80 THR A CA 1
ATOM 605 C C . THR A 1 80 ? 3.533 3.106 14.793 1.00 65.44 80 THR A C 1
ATOM 607 O O . THR A 1 80 ? 3.681 3.572 15.915 1.00 65.44 80 THR A O 1
ATOM 610 N N . LYS A 1 81 ? 2.373 2.566 14.400 1.00 62.47 81 LYS A N 1
ATOM 611 C CA . LYS A 1 81 ? 1.206 2.414 15.283 1.00 62.47 81 LYS A CA 1
ATOM 612 C C . LYS A 1 81 ? 1.255 1.127 16.124 1.00 62.47 81 LYS A C 1
ATOM 614 O O . LYS A 1 81 ? 0.444 0.981 17.033 1.00 62.47 81 LYS A O 1
ATOM 619 N N . MET A 1 82 ? 2.166 0.201 15.810 1.00 57.25 82 MET A N 1
ATOM 620 C CA . MET A 1 82 ? 2.353 -1.066 16.533 1.00 57.25 82 MET A CA 1
ATOM 621 C C . MET A 1 82 ? 3.394 -1.006 17.667 1.00 57.25 82 MET A C 1
ATOM 623 O O . MET A 1 82 ? 3.594 -2.018 18.338 1.00 57.25 82 MET A O 1
ATOM 627 N N . ILE A 1 83 ? 4.038 0.145 17.886 1.00 51.50 83 ILE A N 1
ATOM 628 C CA . ILE A 1 83 ? 4.989 0.406 18.984 1.00 51.50 83 ILE A CA 1
ATOM 629 C C . ILE A 1 83 ? 4.292 1.271 20.034 1.00 51.50 83 ILE A C 1
ATOM 631 O O . ILE A 1 83 ? 4.461 0.983 21.238 1.00 51.50 83 ILE A O 1
#

Secondary structure (DSSP, 8-state):
--HHHHHHHHHHHHHHHHTTT-----------HHHHHHHHHTT-HHHHHHHHHHHHHTSSS---HHHHHHHHHHHHHHHHH--